Protein AF-A0A923XFJ5-F1 (afdb_monomer_lite)

Radius of gyration: 23.3 Å; chains: 1; bounding box: 48×26×64 Å

Foldseek 3Di:
DADDDPVLLVLLLVVLVVLAPCVVVLVLCLVCLDPPNDDDDAQDFAPLNVLCVVLVHDLCLLCVLLVHDSVVSVVQRNCRNRVNHDPVVVQVSQVSSVHGDDDDDDPPNSHGPSVVLSVVLLVVLSVDPVLVPDDSVCNSVSSNVSSNVLVQDPVSCVVVVHDNPRSDPPD

pLDDT: mean 91.2, std 9.75, range [34.09, 98.19]

Sequence (171 aa):
MINVEEKDLEKAFLIWYRHFNFKNSDQEIIPFLKSEATLFHPEQIGWLEKARTGLFLSTHFMAKALDISSAAYSKFEQREKDGSISLKNLALAAEAMDCELVYAIRPKQRTNFSSVIWKILVHAVVRHPSLRSYDKNHRAKSVAAIATKLMKNPEFKKNRNWSQRANQKTE

Structure (mmCIF, N/CA/C/O backbone):
data_AF-A0A923XFJ5-F1
#
_entry.id   AF-A0A923XFJ5-F1
#
loop_
_atom_site.group_PDB
_atom_site.id
_atom_site.type_symbol
_atom_site.label_atom_id
_atom_site.label_alt_id
_atom_site.label_comp_id
_atom_site.label_asym_id
_atom_site.label_entity_id
_atom_site.label_seq_id
_atom_site.pdbx_PDB_ins_code
_atom_site.Cartn_x
_atom_site.Cartn_y
_atom_site.Cartn_z
_atom_site.occupancy
_atom_site.B_iso_or_equiv
_atom_site.auth_seq_id
_atom_site.auth_comp_id
_atom_site.auth_asym_id
_atom_site.auth_atom_id
_atom_site.pdbx_PDB_model_num
ATOM 1 N N . MET A 1 1 ? 24.293 -9.042 -24.155 1.00 60.00 1 MET A N 1
ATOM 2 C CA . MET A 1 1 ? 23.279 -8.007 -23.836 1.00 60.00 1 MET A CA 1
ATOM 3 C C . MET A 1 1 ? 23.692 -6.730 -24.537 1.00 60.00 1 MET A C 1
ATOM 5 O O . MET A 1 1 ? 24.890 -6.513 -24.658 1.00 60.00 1 MET A O 1
ATOM 9 N N . ILE A 1 2 ? 22.756 -5.927 -25.041 1.00 69.38 2 ILE A N 1
ATOM 10 C CA . ILE A 1 2 ? 23.116 -4.614 -25.594 1.00 69.38 2 ILE A CA 1
ATOM 11 C C . ILE A 1 2 ? 23.414 -3.694 -24.411 1.00 69.38 2 ILE A C 1
ATOM 13 O O . ILE A 1 2 ? 22.580 -3.578 -23.515 1.00 69.38 2 ILE A O 1
ATOM 17 N N . ASN A 1 3 ? 24.598 -3.080 -24.397 1.00 77.69 3 ASN A N 1
ATOM 18 C CA . ASN A 1 3 ? 24.947 -2.096 -23.380 1.00 77.69 3 ASN A CA 1
ATOM 19 C C . ASN A 1 3 ? 24.173 -0.799 -23.668 1.00 77.69 3 ASN A C 1
ATOM 21 O O . ASN A 1 3 ? 24.406 -0.148 -24.689 1.00 77.69 3 ASN A O 1
ATOM 25 N N . VAL A 1 4 ? 23.199 -0.482 -22.817 1.00 82.19 4 VAL A N 1
ATOM 26 C CA . VAL A 1 4 ? 22.427 0.764 -22.865 1.00 82.19 4 VAL A CA 1
ATOM 27 C C . VAL A 1 4 ? 22.897 1.613 -21.698 1.00 82.19 4 VAL A C 1
ATOM 29 O O . VAL A 1 4 ? 22.922 1.127 -20.571 1.00 82.19 4 VAL A O 1
ATOM 32 N N . GLU A 1 5 ? 23.277 2.857 -21.972 1.00 88.50 5 GLU A N 1
ATOM 33 C CA . GLU A 1 5 ? 23.756 3.769 -20.938 1.00 88.50 5 GLU A CA 1
ATOM 34 C C . GLU A 1 5 ? 22.653 4.053 -19.911 1.00 88.50 5 GLU A C 1
ATOM 36 O O . GLU A 1 5 ? 21.476 4.169 -20.260 1.00 88.50 5 GLU A O 1
ATOM 41 N N . GLU A 1 6 ? 23.030 4.208 -18.643 1.00 89.31 6 GLU A N 1
ATOM 42 C CA . GLU A 1 6 ? 22.087 4.468 -17.549 1.00 89.31 6 GLU A CA 1
ATOM 43 C C . GLU A 1 6 ? 21.229 5.714 -17.816 1.00 89.31 6 GLU A C 1
ATOM 45 O O . GLU A 1 6 ? 20.003 5.651 -17.727 1.00 89.31 6 GLU A O 1
ATOM 50 N N . LYS A 1 7 ? 21.844 6.791 -18.321 1.00 90.56 7 LYS A N 1
ATOM 51 C CA . LYS A 1 7 ? 21.149 8.024 -18.730 1.00 90.56 7 LYS A CA 1
ATOM 52 C C . LYS A 1 7 ? 20.052 7.790 -19.779 1.00 90.56 7 LYS A C 1
ATOM 54 O O . LYS A 1 7 ? 19.046 8.501 -19.811 1.00 90.56 7 LYS A O 1
ATOM 59 N N . ASP A 1 8 ? 20.241 6.814 -20.671 1.00 91.62 8 ASP A N 1
ATOM 60 C CA . ASP A 1 8 ? 19.250 6.472 -21.692 1.00 91.62 8 ASP A CA 1
ATOM 61 C C . ASP A 1 8 ? 18.105 5.667 -21.081 1.00 91.62 8 ASP A C 1
ATOM 63 O O . ASP A 1 8 ? 16.956 5.853 -21.482 1.00 91.62 8 ASP A O 1
ATOM 67 N N . LEU A 1 9 ? 18.396 4.801 -20.102 1.00 93.50 9 LEU A N 1
ATOM 68 C CA . LEU A 1 9 ? 17.383 4.055 -19.354 1.00 93.50 9 LEU A CA 1
ATOM 69 C C . LEU A 1 9 ? 16.529 4.980 -18.484 1.00 93.50 9 LEU A C 1
ATOM 71 O O . LEU A 1 9 ? 15.314 4.805 -18.451 1.00 93.50 9 LEU A O 1
ATOM 75 N N . GLU A 1 10 ? 17.119 5.983 -17.840 1.00 94.06 10 GLU A N 1
ATOM 76 C CA . GLU A 1 10 ? 16.385 6.995 -17.070 1.00 94.06 10 GLU A CA 1
ATOM 77 C C . GLU A 1 10 ? 15.446 7.810 -17.965 1.00 94.06 10 GLU A C 1
ATOM 79 O O . GLU A 1 10 ? 14.246 7.918 -17.700 1.00 94.06 10 GLU A O 1
ATOM 84 N N . LYS A 1 11 ? 15.952 8.321 -19.094 1.00 95.19 11 LYS A N 1
ATOM 85 C CA . LYS A 1 11 ? 15.119 9.028 -20.079 1.00 95.19 11 LYS A CA 1
ATOM 86 C C . LYS A 1 11 ? 14.025 8.124 -20.641 1.00 95.19 11 LYS A C 1
ATOM 88 O O . LYS A 1 11 ? 12.881 8.556 -20.786 1.00 95.19 11 LYS A O 1
ATOM 93 N N . ALA A 1 12 ? 14.353 6.871 -20.949 1.00 96.06 12 ALA A N 1
ATOM 94 C CA . ALA A 1 12 ? 13.384 5.900 -21.441 1.00 96.06 12 ALA A CA 1
ATOM 95 C C . ALA A 1 12 ? 12.303 5.598 -20.399 1.00 96.06 12 ALA A C 1
ATOM 97 O O . ALA A 1 12 ? 11.135 5.494 -20.771 1.00 96.06 12 ALA A O 1
ATOM 98 N N . PHE A 1 13 ? 12.667 5.511 -19.116 1.00 96.94 13 PHE A N 1
ATOM 99 C CA . PHE A 1 13 ? 11.720 5.339 -18.021 1.00 96.94 13 PHE A CA 1
ATOM 100 C C . PHE A 1 13 ? 10.732 6.496 -17.982 1.00 96.94 13 PHE A C 1
ATOM 102 O O . PHE A 1 13 ? 9.535 6.248 -18.002 1.00 96.94 13 PHE A O 1
ATOM 109 N N . LEU A 1 14 ? 11.204 7.746 -18.012 1.00 95.75 14 LEU A N 1
ATOM 110 C CA . LEU A 1 14 ? 10.325 8.920 -18.000 1.00 95.75 14 LEU A CA 1
ATOM 111 C C . LEU A 1 14 ? 9.369 8.935 -19.200 1.00 95.75 14 LEU A C 1
ATOM 113 O O . LEU A 1 14 ? 8.184 9.228 -19.044 1.00 95.75 14 LEU A O 1
ATOM 117 N N . ILE A 1 15 ? 9.855 8.578 -20.394 1.00 95.56 15 ILE A N 1
ATOM 118 C CA . ILE A 1 15 ? 9.021 8.479 -21.601 1.00 95.56 15 ILE A CA 1
ATOM 119 C C . ILE A 1 15 ? 7.976 7.369 -21.444 1.00 95.56 15 ILE A C 1
ATOM 121 O O . ILE A 1 15 ? 6.793 7.601 -21.686 1.00 95.56 15 ILE A O 1
ATOM 125 N N . TRP A 1 16 ? 8.390 6.172 -21.027 1.00 95.56 16 TRP A N 1
ATOM 126 C CA . TRP A 1 16 ? 7.498 5.028 -20.834 1.00 95.56 16 TRP A CA 1
ATOM 127 C C . TRP A 1 16 ? 6.479 5.275 -19.718 1.00 95.56 16 TRP A C 1
ATOM 129 O O . TRP A 1 16 ? 5.303 4.956 -19.886 1.00 95.56 16 TRP A O 1
ATOM 139 N N . TYR A 1 17 ? 6.899 5.907 -18.620 1.00 95.19 17 TYR A N 1
ATOM 140 C CA . TYR A 1 17 ? 6.062 6.213 -17.466 1.00 95.19 17 TYR A CA 1
ATOM 141 C C . TYR A 1 17 ? 4.843 7.025 -17.882 1.00 95.19 17 TYR A C 1
ATOM 143 O O . TYR A 1 17 ? 3.755 6.780 -17.376 1.00 95.19 17 TYR A O 1
ATOM 151 N N . ARG A 1 18 ? 4.961 7.899 -18.896 1.00 91.69 18 ARG A N 1
ATOM 152 C CA . ARG A 1 18 ? 3.823 8.642 -19.468 1.00 91.69 18 ARG A CA 1
ATOM 153 C C . ARG A 1 18 ? 2.679 7.736 -19.936 1.00 91.69 18 ARG A C 1
ATOM 155 O O . ARG A 1 18 ? 1.536 8.184 -19.891 1.00 91.69 18 ARG A O 1
ATOM 162 N N . HIS A 1 19 ? 2.974 6.500 -20.329 1.00 88.25 19 HIS A N 1
ATOM 163 C CA . HIS A 1 19 ? 2.024 5.490 -20.800 1.00 88.25 19 HIS A CA 1
ATOM 164 C C . HIS A 1 19 ? 1.666 4.430 -19.745 1.00 88.25 19 HIS A C 1
ATOM 166 O O . HIS A 1 19 ? 0.938 3.489 -20.057 1.00 88.25 19 HIS A O 1
ATOM 172 N N . PHE A 1 20 ? 2.191 4.542 -18.525 1.00 90.44 20 PHE A N 1
ATOM 173 C CA . PHE A 1 20 ? 1.830 3.672 -17.413 1.00 90.44 20 PHE A CA 1
ATOM 174 C C . PHE A 1 20 ? 0.525 4.171 -16.782 1.00 90.44 20 PHE A C 1
ATOM 176 O O . PHE A 1 20 ? 0.454 5.326 -16.371 1.00 90.44 20 PHE A O 1
ATOM 183 N N . ASN A 1 21 ? -0.517 3.336 -16.712 1.00 88.44 21 ASN A N 1
ATOM 184 C CA . ASN A 1 21 ? -1.844 3.794 -16.272 1.00 88.44 21 ASN A CA 1
ATOM 185 C C . ASN A 1 21 ? -1.993 3.902 -14.743 1.00 88.44 21 ASN A C 1
ATOM 187 O O . ASN A 1 21 ? -2.984 4.447 -14.275 1.00 88.44 21 ASN A O 1
ATOM 191 N N . PHE A 1 22 ? -1.019 3.432 -13.958 1.00 89.19 22 PHE A N 1
ATOM 192 C CA . PHE A 1 22 ? -1.089 3.403 -12.487 1.00 89.19 22 PHE A CA 1
ATOM 193 C C . PHE A 1 22 ? -0.240 4.498 -11.823 1.00 89.19 22 PHE A C 1
ATOM 195 O O . PHE A 1 22 ? 0.297 4.306 -10.735 1.00 89.19 22 PHE A O 1
ATOM 202 N N . LYS A 1 23 ? -0.086 5.658 -12.476 1.00 89.12 23 LYS A N 1
ATOM 203 C CA . LYS A 1 23 ? 0.681 6.781 -11.904 1.00 89.12 23 LYS A CA 1
ATOM 204 C C . LYS A 1 23 ? 0.076 7.294 -10.604 1.00 89.12 23 LYS A C 1
ATOM 206 O O . LYS A 1 23 ? 0.827 7.608 -9.693 1.00 89.12 23 LYS A O 1
ATOM 211 N N . ASN A 1 24 ? -1.253 7.367 -10.521 1.00 91.56 24 ASN A N 1
ATOM 212 C CA . ASN A 1 24 ? -1.936 7.834 -9.313 1.00 91.56 24 ASN A CA 1
ATOM 213 C C . ASN A 1 24 ? -1.621 6.912 -8.133 1.00 91.56 24 ASN A C 1
ATOM 215 O O . ASN A 1 24 ? -1.215 7.393 -7.085 1.00 91.56 24 ASN A O 1
ATOM 219 N N . SER A 1 25 ? -1.659 5.594 -8.353 1.00 93.50 25 SER A N 1
ATOM 220 C CA . SER A 1 25 ? -1.269 4.613 -7.338 1.00 93.50 25 SER A CA 1
ATOM 221 C C . SER A 1 25 ? 0.191 4.758 -6.909 1.00 93.50 25 SER A C 1
ATOM 223 O O . SER A 1 25 ? 0.486 4.595 -5.734 1.00 93.50 25 SER A O 1
ATOM 225 N N . ASP A 1 26 ? 1.110 5.090 -7.826 1.00 95.00 26 ASP A N 1
ATOM 226 C CA . ASP A 1 26 ? 2.486 5.425 -7.436 1.00 95.00 26 ASP A CA 1
ATOM 227 C C . ASP A 1 26 ? 2.527 6.662 -6.529 1.00 95.00 26 ASP A C 1
ATOM 229 O O . ASP A 1 26 ? 3.237 6.636 -5.533 1.00 95.00 26 ASP A O 1
ATOM 233 N N . GLN A 1 27 ? 1.769 7.721 -6.838 1.00 93.44 27 GLN A N 1
ATOM 234 C CA . GLN A 1 27 ? 1.718 8.929 -6.003 1.00 93.44 27 GLN A CA 1
ATOM 235 C C . GLN A 1 27 ? 1.140 8.642 -4.609 1.00 93.44 27 GLN A C 1
ATOM 237 O O . GLN A 1 27 ? 1.709 9.081 -3.612 1.00 93.44 27 GLN A O 1
ATOM 242 N N . GLU A 1 28 ? 0.062 7.860 -4.532 1.00 94.25 28 GLU A N 1
ATOM 243 C CA . GLU A 1 28 ? -0.605 7.478 -3.279 1.00 94.25 28 GLU A CA 1
ATOM 244 C C . GLU A 1 28 ? 0.314 6.689 -2.334 1.00 94.25 28 GLU A C 1
ATOM 246 O O . GLU A 1 28 ? 0.223 6.843 -1.117 1.00 94.25 28 GLU A O 1
ATOM 251 N N . ILE A 1 29 ? 1.233 5.872 -2.865 1.00 95.69 29 ILE A N 1
ATOM 252 C CA . ILE A 1 29 ? 2.139 5.075 -2.024 1.00 95.69 29 ILE A CA 1
ATOM 253 C C . ILE A 1 29 ? 3.410 5.815 -1.597 1.00 95.69 29 ILE A C 1
ATOM 255 O O . ILE A 1 29 ? 4.098 5.315 -0.706 1.00 95.69 29 ILE A O 1
ATOM 259 N N . ILE A 1 30 ? 3.734 6.982 -2.178 1.00 94.56 30 ILE A N 1
ATOM 260 C CA . ILE A 1 30 ? 4.959 7.748 -1.861 1.00 94.56 30 ILE A CA 1
ATOM 261 C C . ILE A 1 30 ? 5.156 7.949 -0.349 1.00 94.56 30 ILE A C 1
ATOM 263 O O . ILE A 1 30 ? 6.262 7.664 0.129 1.00 94.56 30 ILE A O 1
ATOM 267 N N . PRO A 1 31 ? 4.141 8.376 0.435 1.00 94.00 31 PRO A N 1
ATOM 268 C CA . PRO A 1 31 ? 4.295 8.549 1.881 1.00 94.00 31 PRO A CA 1
ATOM 269 C C . PRO A 1 31 ? 4.745 7.266 2.589 1.00 94.00 31 PRO A C 1
ATOM 271 O O . PRO A 1 31 ? 5.516 7.313 3.545 1.00 94.00 31 PRO A O 1
ATOM 274 N N . PHE A 1 32 ? 4.334 6.112 2.063 1.00 94.69 32 PHE A N 1
ATOM 275 C CA . PHE A 1 32 ? 4.641 4.796 2.604 1.00 94.69 32 PHE A CA 1
ATOM 276 C C . PHE A 1 32 ? 5.948 4.211 2.074 1.00 94.69 32 PHE A C 1
ATOM 278 O O . PHE A 1 32 ? 6.269 3.087 2.433 1.00 94.69 32 PHE A O 1
ATOM 285 N N . LEU A 1 33 ? 6.730 4.888 1.227 1.00 94.75 33 LEU A N 1
ATOM 286 C CA . LEU A 1 33 ? 8.022 4.354 0.761 1.00 94.75 33 LEU A CA 1
ATOM 287 C C . LEU A 1 33 ? 9.179 4.645 1.721 1.00 94.75 33 LEU A C 1
ATOM 289 O O . LEU A 1 33 ? 10.218 3.987 1.649 1.00 94.75 33 LEU A O 1
ATOM 293 N N . LYS A 1 34 ? 8.999 5.589 2.644 1.00 92.44 34 LYS A N 1
ATOM 294 C CA . LYS A 1 34 ? 10.038 5.952 3.605 1.00 92.44 34 LYS A CA 1
ATOM 295 C C . LYS A 1 34 ? 10.323 4.819 4.602 1.00 92.44 34 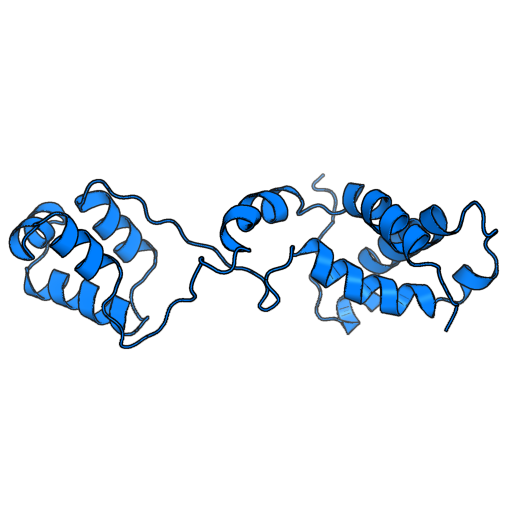LYS A C 1
ATOM 297 O O . LYS A 1 34 ? 9.524 3.889 4.776 1.00 92.44 34 LYS A O 1
ATOM 302 N N . SER A 1 35 ? 11.491 4.875 5.238 1.00 86.00 35 SER A N 1
ATOM 303 C CA . SER A 1 35 ? 11.964 3.853 6.179 1.00 86.00 35 SER A CA 1
ATOM 304 C C . SER A 1 35 ? 11.131 3.746 7.446 1.00 86.00 35 SER A C 1
ATOM 306 O O . SER A 1 35 ? 11.029 2.655 8.004 1.00 86.00 35 SER A O 1
ATOM 308 N N . GLU A 1 36 ? 10.535 4.860 7.854 1.00 87.75 36 GLU A N 1
ATOM 309 C CA . GLU A 1 36 ? 9.788 5.032 9.097 1.00 87.75 36 GLU A CA 1
ATOM 310 C C . GLU A 1 36 ? 8.401 4.392 9.009 1.00 87.75 36 GLU A C 1
ATOM 312 O O . GLU A 1 36 ? 7.843 3.991 10.025 1.00 87.75 36 GLU A O 1
ATOM 317 N N . ALA A 1 37 ? 7.855 4.238 7.796 1.00 86.81 37 ALA A N 1
ATOM 318 C CA . ALA A 1 37 ? 6.647 3.456 7.580 1.00 86.81 37 ALA A CA 1
ATOM 319 C C . ALA A 1 37 ? 6.962 1.977 7.850 1.00 86.81 37 ALA A C 1
ATOM 321 O O . ALA A 1 37 ? 7.593 1.289 7.031 1.00 86.81 37 ALA A O 1
ATOM 322 N N . THR A 1 38 ? 6.550 1.492 9.017 1.00 83.62 38 THR A N 1
ATOM 323 C CA . THR A 1 38 ? 6.752 0.112 9.456 1.00 83.62 38 THR A CA 1
ATOM 324 C C . THR A 1 38 ? 5.698 -0.816 8.860 1.00 83.62 38 THR A C 1
ATOM 326 O O . THR A 1 38 ? 4.640 -0.394 8.395 1.00 83.62 38 THR A O 1
ATOM 329 N N . LEU A 1 39 ? 6.034 -2.103 8.782 1.00 86.31 39 LEU A N 1
ATOM 330 C CA . LEU A 1 39 ? 5.085 -3.135 8.377 1.00 86.31 39 LEU A CA 1
ATOM 331 C C . LEU A 1 39 ? 4.292 -3.617 9.594 1.00 86.31 39 LEU A C 1
ATOM 333 O O . LEU A 1 39 ? 4.767 -3.524 10.723 1.00 86.31 39 LEU A O 1
ATOM 337 N N . PHE A 1 40 ? 3.088 -4.126 9.356 1.00 86.19 40 PHE A N 1
ATOM 338 C CA . PHE A 1 40 ? 2.304 -4.764 10.404 1.00 86.19 40 PHE A CA 1
ATOM 339 C C . PHE A 1 40 ? 3.043 -6.000 10.943 1.00 86.19 40 PHE A C 1
ATOM 341 O O . PHE A 1 40 ? 3.433 -6.876 10.168 1.00 86.19 40 PHE A O 1
ATOM 348 N N . HIS A 1 41 ? 3.218 -6.056 12.263 1.00 85.38 41 HIS A N 1
ATOM 349 C CA . HIS A 1 41 ? 3.826 -7.170 12.982 1.00 85.38 41 HIS A CA 1
ATOM 350 C C . HIS A 1 41 ? 2.782 -7.786 13.921 1.00 85.38 41 HIS A C 1
ATOM 352 O O . HIS A 1 41 ? 2.429 -7.138 14.912 1.00 85.38 41 HIS A O 1
ATOM 358 N N . PRO A 1 42 ? 2.297 -9.010 13.634 1.00 80.44 42 PRO A N 1
ATOM 359 C CA . PRO A 1 42 ? 1.466 -9.752 14.573 1.00 80.44 42 PRO A CA 1
ATOM 360 C C . PRO A 1 42 ? 2.152 -9.882 15.938 1.00 80.44 42 PRO A C 1
ATOM 362 O O . PRO A 1 42 ? 3.377 -9.816 16.027 1.00 80.44 42 PRO A O 1
ATOM 365 N N . GLU A 1 43 ? 1.360 -10.077 16.991 1.00 75.56 43 GLU A N 1
ATOM 366 C CA . GLU A 1 43 ? 1.803 -10.263 18.386 1.00 75.56 43 GLU A CA 1
ATOM 367 C C . GLU A 1 43 ? 2.325 -9.003 19.098 1.00 75.56 43 GLU A C 1
ATOM 369 O O . GLU A 1 43 ? 2.503 -9.013 20.320 1.00 75.56 43 GLU A O 1
ATOM 374 N N . GLN A 1 44 ? 2.484 -7.884 18.388 1.00 86.25 44 GLN A N 1
ATOM 375 C CA . GLN A 1 44 ? 2.694 -6.574 19.005 1.00 86.25 44 GLN A CA 1
ATOM 376 C C . GLN A 1 44 ? 1.364 -5.916 19.378 1.00 86.25 44 GLN A C 1
ATOM 378 O O . GLN A 1 44 ? 0.324 -6.205 18.793 1.00 86.25 44 GLN A O 1
ATOM 383 N N . ILE A 1 45 ? 1.402 -4.987 20.338 1.00 89.12 45 ILE A N 1
ATOM 384 C CA . ILE A 1 45 ? 0.243 -4.144 20.656 1.00 89.12 45 ILE A CA 1
ATOM 385 C C . ILE A 1 45 ? -0.231 -3.452 19.366 1.00 89.12 45 ILE A C 1
ATOM 387 O O . ILE A 1 45 ? 0.560 -2.766 18.699 1.00 89.12 45 ILE A O 1
ATOM 391 N N . GLY A 1 46 ? -1.503 -3.666 19.023 1.00 92.12 46 GLY A N 1
ATOM 392 C CA . GLY A 1 46 ? -2.150 -3.135 17.824 1.00 92.12 46 GLY A CA 1
ATOM 393 C C . GLY A 1 46 ? -2.341 -1.617 17.868 1.00 92.12 46 GLY A C 1
ATOM 394 O O . GLY A 1 46 ? -2.147 -0.977 18.907 1.00 92.12 46 GLY A O 1
ATOM 395 N N . TRP A 1 47 ? -2.696 -1.017 16.732 1.00 94.81 47 TRP A N 1
ATOM 396 C CA . TRP A 1 47 ? -2.967 0.416 16.657 1.00 94.81 47 TRP A CA 1
ATOM 397 C C . TRP A 1 47 ? -4.238 0.810 17.402 1.00 94.81 47 TRP A C 1
ATOM 399 O O . TRP A 1 47 ? -4.254 1.905 17.955 1.00 94.81 47 TRP A O 1
ATOM 409 N N . LEU A 1 48 ? -5.254 -0.054 17.498 1.00 96.00 48 LEU A N 1
ATOM 410 C CA . LEU A 1 48 ? -6.463 0.242 18.271 1.00 96.00 48 LEU A CA 1
ATOM 411 C C . LEU A 1 48 ? -6.142 0.440 19.745 1.00 96.00 48 LEU A C 1
ATOM 413 O O . LEU A 1 48 ? -6.523 1.452 20.325 1.00 96.00 48 LEU A O 1
ATOM 417 N N . GLU A 1 49 ? -5.391 -0.486 20.339 1.00 96.94 49 GLU A N 1
ATOM 418 C CA . GLU A 1 49 ? -5.008 -0.371 21.745 1.00 96.94 49 GLU A CA 1
ATOM 419 C C . GLU A 1 49 ? -4.081 0.835 21.967 1.00 96.94 49 GLU A C 1
ATOM 421 O O . GLU A 1 49 ? -4.296 1.606 22.903 1.00 96.94 49 GLU A O 1
ATOM 426 N N . LYS A 1 50 ? -3.098 1.063 21.082 1.00 96.00 50 LYS A N 1
ATOM 427 C CA . LYS A 1 50 ? -2.190 2.227 21.145 1.00 96.00 50 LYS A CA 1
ATOM 428 C C . LYS A 1 50 ? -2.923 3.562 21.029 1.00 96.00 50 LYS A C 1
ATOM 430 O O . LYS A 1 50 ? -2.660 4.460 21.822 1.00 96.00 50 LYS A O 1
ATOM 435 N N . ALA A 1 51 ? -3.821 3.700 20.057 1.00 96.94 51 ALA A N 1
ATOM 436 C CA . ALA A 1 51 ? -4.582 4.925 19.840 1.00 96.94 51 ALA A CA 1
ATOM 437 C C . ALA A 1 51 ? -5.545 5.165 21.003 1.00 96.94 51 ALA A C 1
ATOM 439 O O . ALA A 1 51 ? -5.517 6.234 21.608 1.00 96.94 51 ALA A O 1
ATOM 440 N N . ARG A 1 52 ? -6.313 4.142 21.398 1.00 97.69 52 ARG A N 1
ATOM 441 C CA . ARG A 1 52 ? -7.258 4.237 22.515 1.00 97.69 52 ARG A CA 1
ATOM 442 C C . ARG A 1 52 ? -6.554 4.667 23.801 1.00 97.69 52 ARG A C 1
ATOM 444 O O . ARG A 1 52 ? -7.013 5.583 24.477 1.00 97.69 52 ARG A O 1
ATOM 451 N N . THR A 1 53 ? -5.453 4.001 24.150 1.00 97.75 53 THR A N 1
ATOM 452 C CA . THR A 1 53 ? -4.693 4.314 25.371 1.00 97.75 53 THR A CA 1
ATOM 453 C C . THR A 1 53 ? -3.997 5.671 25.277 1.00 97.75 53 THR A C 1
ATOM 455 O O . THR A 1 53 ? -4.035 6.422 26.248 1.00 97.75 53 THR A O 1
ATOM 458 N N . GLY A 1 54 ? -3.444 6.030 24.115 1.00 97.75 54 GLY A N 1
ATOM 459 C CA . GLY A 1 54 ? -2.840 7.343 23.865 1.00 97.75 54 GLY A CA 1
ATOM 460 C C . GLY A 1 54 ? -3.830 8.511 23.936 1.00 97.75 54 GLY A C 1
ATOM 461 O O . GLY A 1 54 ? -3.449 9.604 24.343 1.00 97.75 54 GLY A O 1
ATOM 462 N N . LEU A 1 55 ? -5.104 8.270 23.611 1.00 98.19 55 LEU A N 1
ATOM 463 C CA . LEU A 1 55 ? -6.211 9.223 23.760 1.00 98.19 55 LEU A CA 1
ATOM 464 C C . LEU A 1 55 ? -6.896 9.149 25.137 1.00 98.19 55 LEU A C 1
ATOM 466 O O . LEU A 1 55 ? -7.911 9.805 25.355 1.00 98.19 55 LEU A O 1
ATOM 470 N N . PHE A 1 56 ? -6.366 8.352 26.072 1.00 97.81 56 PHE A N 1
ATOM 471 C CA . PHE A 1 56 ? -6.927 8.133 27.412 1.00 97.81 56 PHE A CA 1
ATOM 472 C C . PHE A 1 56 ? -8.370 7.587 27.421 1.00 97.81 56 PHE A C 1
ATOM 474 O O . PHE A 1 56 ? -9.119 7.770 28.383 1.00 97.81 56 PHE A O 1
ATOM 481 N N . LEU A 1 57 ? -8.764 6.864 26.370 1.00 97.94 57 LEU A N 1
ATOM 482 C CA . LEU A 1 57 ? -10.092 6.274 26.236 1.00 97.94 57 LEU A CA 1
ATOM 483 C C . LEU A 1 57 ? -10.166 4.896 26.913 1.00 97.94 57 LEU A C 1
ATOM 485 O O . LEU A 1 57 ? -9.258 4.059 26.841 1.00 97.94 57 LEU A O 1
ATOM 489 N N . SER A 1 58 ? -11.294 4.617 27.567 1.00 97.50 58 SER A N 1
ATOM 490 C CA . SER A 1 58 ? -11.542 3.309 28.182 1.00 97.50 58 SER A CA 1
ATOM 491 C C . SER A 1 58 ? -12.142 2.318 27.182 1.00 97.50 58 SER A C 1
ATOM 493 O O . SER A 1 58 ? -12.879 2.694 26.272 1.00 97.50 58 SER A O 1
ATOM 495 N N . THR A 1 59 ? -11.903 1.021 27.390 1.00 97.25 59 THR A N 1
ATOM 496 C CA . THR A 1 59 ? -12.587 -0.064 26.658 1.00 97.25 59 THR A CA 1
ATOM 497 C C . THR A 1 59 ? -14.112 0.069 26.754 1.00 97.25 59 THR A C 1
ATOM 499 O O . THR A 1 59 ? -14.818 -0.217 25.792 1.00 97.25 59 THR A O 1
ATOM 502 N N . HIS A 1 60 ? -14.631 0.542 27.894 1.00 97.56 60 HIS A N 1
ATOM 503 C CA . HIS A 1 60 ? -16.063 0.771 28.091 1.00 97.56 60 HIS A CA 1
ATOM 504 C C . HIS A 1 60 ? -16.602 1.910 27.217 1.00 97.56 60 HIS A C 1
ATOM 506 O O . HIS A 1 60 ? -17.663 1.758 26.615 1.00 97.56 60 HIS A O 1
ATOM 512 N N . PHE A 1 61 ? -15.867 3.023 27.109 1.00 97.94 61 PHE A N 1
ATOM 513 C CA . PHE A 1 61 ? -16.224 4.116 26.202 1.00 97.94 61 PHE A CA 1
ATOM 514 C C . PHE A 1 61 ? -16.295 3.618 24.757 1.00 97.94 61 PHE A C 1
ATOM 516 O O . PHE A 1 61 ? -17.302 3.836 24.093 1.00 97.94 61 PHE A O 1
ATOM 523 N N . MET A 1 62 ? -15.279 2.875 24.312 1.00 98.19 62 MET A N 1
ATOM 524 C CA . MET A 1 62 ? -15.242 2.331 22.953 1.00 98.19 62 MET A CA 1
ATOM 525 C C . MET A 1 62 ? -16.387 1.363 22.669 1.00 98.19 62 MET A C 1
ATOM 527 O O . MET A 1 62 ? -17.036 1.449 21.632 1.00 98.19 62 MET A O 1
ATOM 531 N N . ALA A 1 63 ? -16.667 0.464 23.610 1.00 97.94 63 ALA A N 1
ATOM 532 C CA . ALA A 1 63 ? -17.795 -0.452 23.522 1.00 97.94 63 ALA A CA 1
ATOM 533 C C . ALA A 1 63 ? -19.130 0.297 23.398 1.00 97.94 63 ALA A C 1
ATOM 535 O O . ALA A 1 63 ? -19.930 -0.030 22.527 1.00 97.94 63 ALA A O 1
ATOM 536 N N . LYS A 1 64 ? -19.334 1.348 24.203 1.00 98.19 64 LYS A N 1
ATOM 537 C CA . LYS A 1 64 ? -20.526 2.202 24.130 1.00 98.19 64 LYS A CA 1
ATOM 538 C C . LYS A 1 64 ? -20.618 2.964 22.804 1.00 98.19 64 LYS A C 1
ATOM 540 O O . LYS A 1 64 ? -21.695 3.014 22.225 1.00 98.19 64 LYS A O 1
ATOM 545 N N . ALA A 1 65 ? -19.516 3.544 22.326 1.00 97.62 65 ALA A N 1
ATOM 546 C CA . ALA A 1 65 ? -19.471 4.295 21.069 1.00 97.62 65 ALA A CA 1
ATOM 547 C C . ALA A 1 65 ? -19.796 3.417 19.849 1.00 97.62 65 ALA A C 1
ATOM 549 O O . ALA A 1 65 ? -20.410 3.882 18.895 1.00 97.62 65 ALA A O 1
ATOM 550 N N . LEU A 1 66 ? -19.415 2.139 19.903 1.00 97.44 66 LEU A N 1
ATOM 551 C CA . LEU A 1 66 ? -19.658 1.153 18.850 1.00 97.44 66 LEU A CA 1
ATOM 552 C C . LEU A 1 66 ? -20.953 0.343 19.038 1.00 97.44 66 LEU A C 1
ATOM 554 O O . LEU A 1 66 ? -21.225 -0.525 18.213 1.00 97.44 66 LEU A O 1
ATOM 558 N N . ASP A 1 67 ? -21.715 0.589 20.110 1.00 97.56 67 ASP A N 1
ATOM 559 C CA . ASP A 1 67 ? -22.899 -0.190 20.508 1.00 97.56 67 ASP A CA 1
ATOM 560 C C . ASP A 1 67 ? -22.638 -1.712 20.592 1.00 97.56 67 ASP A C 1
ATOM 562 O O . ASP A 1 67 ? -23.373 -2.555 20.077 1.00 97.56 67 ASP A O 1
ATOM 566 N N . ILE A 1 68 ? -21.526 -2.086 21.233 1.00 97.56 68 ILE A N 1
ATOM 567 C CA . ILE A 1 68 ? -21.125 -3.480 21.478 1.00 97.56 68 ILE A CA 1
ATOM 568 C C . ILE A 1 68 ? -20.753 -3.693 22.949 1.00 97.56 68 ILE A C 1
ATOM 570 O O . ILE A 1 68 ? -20.618 -2.759 23.732 1.00 97.56 68 ILE A O 1
ATOM 574 N N . SER A 1 69 ? -20.547 -4.946 23.359 1.00 97.94 69 SER A N 1
ATOM 575 C CA . SER A 1 69 ? -20.058 -5.238 24.711 1.00 97.94 69 SER A CA 1
ATOM 576 C C . SER A 1 69 ? -18.559 -4.944 24.857 1.00 97.94 69 SER A C 1
ATOM 578 O O . SER A 1 69 ? -17.788 -5.097 23.908 1.00 97.94 69 SER A O 1
ATOM 580 N N . SER A 1 70 ? -18.104 -4.624 26.075 1.00 96.56 70 SER A N 1
ATOM 581 C CA . SER A 1 70 ? -16.668 -4.464 26.371 1.00 96.56 70 SER A CA 1
ATOM 582 C C . SER A 1 70 ? -15.851 -5.695 25.970 1.0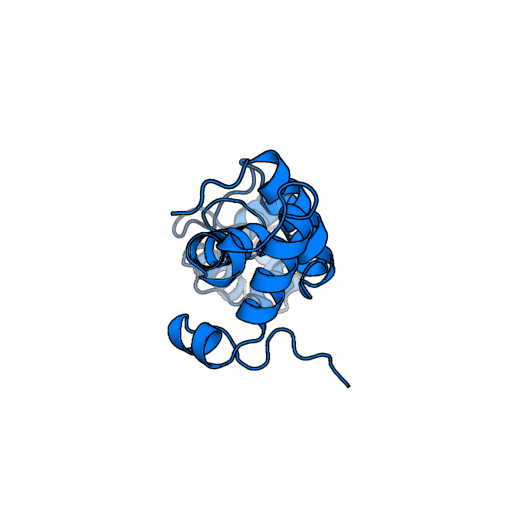0 96.56 70 SER A C 1
ATOM 584 O O . SER A 1 70 ? -14.770 -5.557 25.410 1.00 96.56 70 SER A O 1
ATOM 586 N N . ALA A 1 71 ? -16.394 -6.902 26.168 1.00 96.94 71 ALA A N 1
ATOM 587 C CA . ALA A 1 71 ? -15.752 -8.146 25.744 1.00 96.94 71 ALA A CA 1
ATOM 588 C C . ALA A 1 71 ? -15.640 -8.268 24.212 1.00 96.94 71 ALA A C 1
ATOM 590 O O . ALA A 1 71 ? -14.669 -8.831 23.707 1.00 96.94 71 ALA A O 1
ATOM 591 N N . ALA A 1 72 ? -16.617 -7.751 23.459 1.00 97.25 72 ALA A N 1
ATOM 592 C CA . ALA A 1 72 ? -16.545 -7.702 22.002 1.00 97.25 72 ALA A CA 1
ATOM 593 C C . ALA A 1 72 ? -15.481 -6.702 21.523 1.00 97.25 72 ALA A C 1
ATOM 595 O O . ALA A 1 72 ? -14.721 -7.036 20.615 1.00 97.25 72 ALA A O 1
ATOM 596 N N . TYR A 1 73 ? -15.366 -5.537 22.168 1.00 97.94 73 TYR A N 1
ATOM 597 C CA . TYR A 1 73 ? -14.308 -4.574 21.855 1.00 97.94 73 TYR A CA 1
ATOM 598 C C . TYR A 1 73 ? -12.910 -5.105 22.217 1.00 97.94 73 TYR A C 1
ATOM 600 O O . TYR A 1 73 ? -12.002 -5.033 21.397 1.00 97.94 73 TYR A O 1
ATOM 608 N N . SER A 1 74 ? -12.729 -5.755 23.373 1.00 97.00 74 SER A N 1
ATOM 609 C CA . SER A 1 74 ? -11.454 -6.420 23.700 1.00 97.00 74 SER A CA 1
ATOM 610 C C . SER A 1 74 ? -11.069 -7.483 22.662 1.00 97.00 74 SER A C 1
ATOM 612 O O . SER A 1 74 ? -9.895 -7.651 22.342 1.00 97.00 74 SER A O 1
ATOM 614 N N . LYS A 1 75 ? -12.052 -8.172 22.062 1.00 97.69 75 LYS A N 1
ATOM 615 C CA . LYS A 1 75 ? -11.801 -9.078 20.930 1.00 97.69 75 LYS A CA 1
ATOM 616 C C . LYS A 1 75 ? -11.380 -8.343 19.656 1.00 97.69 75 LYS A C 1
ATOM 618 O O . LYS A 1 75 ? -10.744 -8.975 18.821 1.00 97.69 75 LYS A O 1
ATOM 623 N N . PHE A 1 76 ? -11.731 -7.071 19.458 1.00 97.69 76 PHE A N 1
ATOM 624 C CA . PHE A 1 76 ? -11.218 -6.291 18.326 1.00 97.69 76 PHE A CA 1
ATOM 625 C C . PHE A 1 76 ? -9.722 -6.035 18.501 1.00 97.69 76 PHE A C 1
ATOM 627 O O . PHE A 1 76 ? -8.965 -6.372 17.597 1.00 97.69 76 PHE A O 1
ATOM 634 N N . GLU A 1 77 ? -9.294 -5.551 19.671 1.00 96.94 77 GLU A N 1
ATOM 635 C CA . GLU A 1 77 ? -7.870 -5.326 19.975 1.00 96.94 77 GLU A CA 1
ATOM 636 C C . GLU A 1 77 ? -7.057 -6.624 19.843 1.00 96.94 77 GLU A C 1
ATOM 638 O O . GLU A 1 77 ? -6.028 -6.655 19.168 1.00 96.94 77 GLU A O 1
ATOM 643 N N . GLN A 1 78 ? -7.571 -7.734 20.385 1.00 96.31 78 GLN A N 1
ATOM 644 C CA . GLN A 1 78 ? -6.927 -9.042 20.251 1.00 96.31 78 GLN A CA 1
ATOM 645 C C . GLN A 1 78 ? -6.843 -9.503 18.787 1.00 96.31 78 GLN A C 1
ATOM 647 O O . GLN A 1 78 ? -5.791 -9.937 18.327 1.00 96.31 78 GLN A O 1
ATOM 652 N N . ARG A 1 79 ? -7.931 -9.380 18.016 1.00 96.75 79 ARG A N 1
ATOM 653 C CA . ARG A 1 79 ? -7.931 -9.770 16.598 1.00 96.75 79 ARG A CA 1
ATOM 654 C C . ARG A 1 79 ? -7.013 -8.898 15.753 1.00 96.75 79 ARG A C 1
ATOM 656 O O . ARG A 1 79 ? -6.458 -9.402 14.783 1.00 96.75 79 ARG A O 1
ATOM 663 N N . GLU A 1 80 ? -6.866 -7.615 16.077 1.00 96.00 80 GLU A N 1
ATOM 664 C CA . GLU A 1 80 ? -5.901 -6.746 15.405 1.00 96.00 80 GLU A CA 1
ATOM 665 C C . GLU A 1 80 ? -4.475 -7.223 15.676 1.00 96.00 80 GLU A C 1
ATOM 667 O O . GLU A 1 80 ? -3.721 -7.431 14.727 1.00 96.00 80 GLU A O 1
ATOM 672 N N . LYS A 1 81 ? -4.138 -7.477 16.945 1.00 94.81 81 LYS A N 1
ATOM 673 C CA . LYS A 1 81 ? -2.847 -8.049 17.348 1.00 94.81 81 LYS A CA 1
ATOM 674 C C . LYS A 1 81 ? -2.542 -9.367 16.630 1.00 94.81 81 LYS A C 1
ATOM 676 O O . LYS A 1 81 ? -1.407 -9.588 16.214 1.00 94.81 81 LYS A O 1
ATOM 681 N N . ASP A 1 82 ? -3.553 -10.206 16.432 1.00 94.31 82 ASP A N 1
ATOM 682 C CA . ASP A 1 82 ? -3.421 -11.495 15.742 1.00 94.31 82 ASP A CA 1
ATOM 683 C C . ASP A 1 82 ? -3.479 -11.371 14.204 1.00 94.31 82 ASP A C 1
ATOM 685 O O . ASP A 1 82 ? -3.319 -12.359 13.490 1.00 94.31 82 ASP A O 1
ATOM 689 N N . GLY A 1 83 ? -3.744 -10.177 13.661 1.00 94.38 83 GLY A N 1
ATOM 690 C CA . GLY A 1 83 ? -3.889 -9.943 12.219 1.00 94.38 83 GLY A CA 1
ATOM 691 C C . GLY A 1 83 ? -5.167 -10.522 11.598 1.00 94.38 83 GLY A C 1
ATOM 692 O O . GLY A 1 83 ? -5.252 -10.662 10.380 1.00 94.38 83 GLY A O 1
ATOM 693 N N . SER A 1 84 ? -6.162 -10.865 12.418 1.00 95.88 84 SER A N 1
ATOM 694 C CA . SER A 1 84 ? -7.440 -11.463 12.004 1.00 95.88 84 SER A CA 1
ATOM 695 C C . SER A 1 84 ? -8.619 -10.481 12.003 1.00 95.88 84 SER A C 1
ATOM 697 O O . SER A 1 84 ? -9.740 -10.852 11.644 1.00 95.88 84 SER A O 1
ATOM 699 N N . ILE A 1 85 ? -8.401 -9.223 12.400 1.00 96.56 85 ILE A N 1
ATOM 700 C CA . ILE A 1 85 ? -9.423 -8.177 12.307 1.00 96.56 85 ILE A CA 1
ATOM 701 C C . ILE A 1 85 ? -9.713 -7.835 10.839 1.00 96.56 85 ILE A C 1
ATOM 703 O O . ILE A 1 85 ? -8.817 -7.787 9.998 1.00 96.56 85 ILE A O 1
ATOM 707 N N . SER A 1 86 ? -10.979 -7.567 10.514 1.00 96.88 86 SER A N 1
ATOM 708 C CA . SER A 1 86 ? -11.330 -7.038 9.196 1.00 96.88 86 SER A CA 1
ATOM 709 C C . SER A 1 86 ? -10.979 -5.550 9.101 1.00 96.88 86 SER A C 1
ATOM 711 O O . SER A 1 86 ? -11.151 -4.807 10.068 1.00 96.88 86 SER A O 1
ATOM 713 N N . LEU A 1 87 ? -10.584 -5.082 7.910 1.00 97.19 87 LEU A N 1
ATOM 714 C CA . LEU A 1 87 ? -10.372 -3.646 7.660 1.00 97.19 87 LEU A CA 1
ATOM 715 C C . LEU A 1 87 ? -11.619 -2.812 7.988 1.00 97.19 87 LEU A C 1
ATOM 717 O O . LEU A 1 87 ? -11.496 -1.703 8.491 1.00 97.19 87 LEU A O 1
ATOM 721 N N . LYS A 1 88 ? -12.820 -3.366 7.767 1.00 97.75 88 LYS A N 1
ATOM 722 C CA . LYS A 1 88 ? -14.089 -2.719 8.126 1.00 97.75 88 LYS A CA 1
ATOM 723 C C . LYS A 1 88 ? -14.182 -2.440 9.628 1.00 97.75 88 LYS A C 1
ATOM 725 O O . LYS A 1 88 ? -14.512 -1.326 10.014 1.00 97.75 88 LYS A O 1
ATOM 730 N N . ASN A 1 89 ? -13.906 -3.437 10.469 1.00 97.44 89 ASN A N 1
ATOM 731 C CA . ASN A 1 89 ? -13.991 -3.266 11.921 1.00 97.44 89 ASN A CA 1
ATOM 732 C C . ASN A 1 89 ? -12.869 -2.370 12.447 1.00 97.44 89 ASN A C 1
ATOM 734 O O . ASN A 1 89 ? -13.103 -1.594 13.366 1.00 97.44 89 ASN A O 1
ATOM 738 N N . LEU A 1 90 ? -11.680 -2.459 11.846 1.00 97.38 90 LEU A N 1
ATOM 739 C CA . LEU A 1 90 ? -10.562 -1.582 12.174 1.00 97.38 90 LEU A CA 1
ATOM 740 C C . LEU A 1 90 ? -10.901 -0.112 11.874 1.00 97.38 90 LEU A C 1
ATOM 742 O O . LEU A 1 90 ? -10.692 0.742 12.727 1.00 97.38 90 LEU A O 1
ATOM 746 N N . ALA A 1 91 ? -11.491 0.167 10.706 1.00 98.19 91 ALA A N 1
ATOM 747 C CA . ALA A 1 91 ? -11.930 1.509 10.323 1.00 98.19 91 ALA A CA 1
ATOM 748 C C . ALA A 1 91 ? -13.055 2.033 11.226 1.00 98.19 91 ALA A C 1
ATOM 750 O O . ALA A 1 91 ? -12.980 3.163 11.687 1.00 98.19 91 ALA A O 1
ATOM 751 N N . LEU A 1 92 ? -14.057 1.202 11.540 1.00 97.88 92 LEU A N 1
ATOM 752 C CA . LEU A 1 92 ? -15.136 1.572 12.465 1.00 97.88 92 LEU A CA 1
ATOM 753 C C . LEU A 1 92 ? -14.610 1.926 13.861 1.00 97.88 92 LEU A C 1
ATOM 755 O O . LEU A 1 92 ? -15.066 2.889 14.468 1.00 97.88 92 LEU A O 1
ATOM 759 N N . ALA A 1 93 ? -13.659 1.148 14.381 1.00 97.88 93 ALA A N 1
ATOM 760 C CA . ALA A 1 93 ? -13.070 1.416 15.687 1.00 97.88 93 ALA A CA 1
ATOM 761 C C . ALA A 1 93 ? -12.191 2.678 15.687 1.00 97.88 93 ALA A C 1
ATOM 763 O O . AL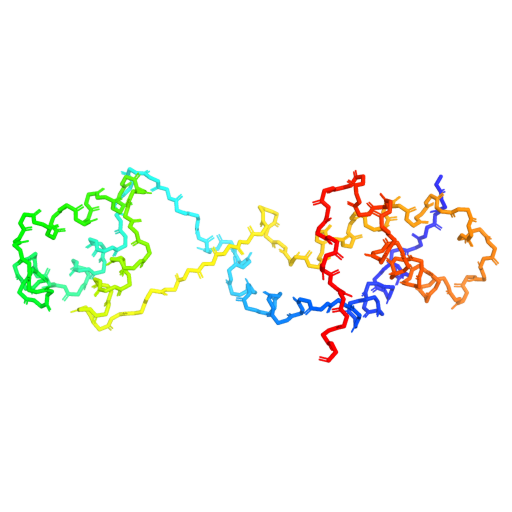A A 1 93 ? -12.196 3.393 16.685 1.00 97.88 93 ALA A O 1
ATOM 764 N N . ALA A 1 94 ? -11.481 2.966 14.589 1.00 98.12 94 ALA A N 1
ATOM 765 C CA . ALA A 1 94 ? -10.758 4.225 14.416 1.00 98.12 94 ALA A CA 1
ATOM 766 C C . ALA A 1 94 ? -11.722 5.425 14.412 1.00 98.12 94 ALA A C 1
ATOM 768 O O . ALA A 1 94 ? -11.531 6.347 15.200 1.00 98.12 94 ALA A O 1
ATOM 769 N N . GLU A 1 95 ? -12.802 5.355 13.630 1.00 98.12 95 GLU A N 1
ATOM 770 C CA . GLU A 1 95 ? -13.823 6.409 13.542 1.00 98.12 95 GLU A CA 1
ATOM 771 C C . GLU A 1 95 ? -14.436 6.724 14.917 1.00 98.12 95 GLU A C 1
ATOM 773 O O . GLU A 1 95 ? -14.594 7.880 15.293 1.00 98.12 95 GLU A O 1
ATOM 778 N N . ALA A 1 96 ? -14.710 5.697 15.730 1.00 97.94 96 ALA A N 1
ATOM 779 C CA . ALA A 1 96 ? -15.233 5.869 17.088 1.00 97.94 96 ALA A CA 1
ATOM 780 C C . ALA A 1 96 ? -14.268 6.597 18.053 1.00 97.94 96 ALA A C 1
ATOM 782 O O . ALA A 1 96 ? -14.695 7.033 19.124 1.00 97.94 96 ALA A O 1
ATOM 783 N N . MET A 1 97 ? -12.986 6.722 17.696 1.00 97.44 97 MET A N 1
ATOM 784 C CA . MET A 1 97 ? -11.972 7.509 18.411 1.00 97.44 97 MET A CA 1
ATOM 785 C C . MET A 1 97 ? -11.699 8.873 17.758 1.00 97.44 97 MET A C 1
ATOM 787 O O . MET A 1 97 ? -10.726 9.517 18.144 1.00 97.44 97 MET A O 1
ATOM 791 N N . ASP A 1 98 ? -12.500 9.292 16.770 1.00 97.31 98 ASP A N 1
ATOM 792 C CA . ASP A 1 98 ? -12.218 10.461 15.917 1.00 97.31 98 ASP A CA 1
ATOM 793 C C . ASP A 1 98 ? -10.848 10.341 15.214 1.00 97.31 98 ASP A C 1
ATOM 795 O O . ASP A 1 98 ? -10.047 11.271 15.142 1.00 97.31 98 ASP A O 1
ATOM 799 N N . CYS A 1 99 ? -10.531 9.123 14.763 1.00 97.69 99 CYS A N 1
ATOM 800 C CA . CYS A 1 99 ? -9.297 8.779 14.065 1.00 97.69 99 CYS A CA 1
ATOM 801 C C . CYS A 1 99 ? -9.599 8.156 12.698 1.00 97.69 99 CYS A C 1
ATOM 803 O O . CYS A 1 99 ? -10.593 7.460 12.514 1.00 97.69 99 CYS A O 1
ATOM 805 N N . GLU A 1 100 ? -8.669 8.295 11.757 1.00 96.62 100 GLU A N 1
ATOM 806 C CA . GLU A 1 100 ? -8.786 7.697 10.425 1.00 96.62 100 GLU A CA 1
ATOM 807 C C . GLU A 1 100 ? -7.914 6.437 10.292 1.00 96.62 100 GLU A C 1
ATOM 809 O O . GLU A 1 100 ? -6.750 6.410 10.704 1.00 96.62 100 GLU A O 1
ATOM 814 N N . LEU A 1 101 ? -8.442 5.385 9.652 1.00 96.75 101 LEU A N 1
ATOM 815 C CA . LEU A 1 101 ? -7.629 4.234 9.251 1.00 96.75 101 LEU A CA 1
ATOM 816 C C . LEU A 1 101 ? -6.880 4.539 7.951 1.00 96.75 101 LEU A C 1
ATOM 818 O O . LEU A 1 101 ? -7.438 4.464 6.856 1.00 96.75 101 LEU A O 1
ATOM 822 N N . VAL A 1 102 ? -5.576 4.767 8.068 1.00 93.88 102 VAL A N 1
ATOM 823 C CA . VAL A 1 102 ? -4.670 4.926 6.927 1.00 93.88 102 VAL A CA 1
ATOM 824 C C . VAL A 1 102 ? -3.886 3.629 6.703 1.00 93.88 102 VAL A C 1
ATOM 826 O O . VAL A 1 102 ? -3.080 3.227 7.541 1.00 93.88 102 VAL A O 1
ATOM 829 N N . TYR A 1 103 ? -4.096 2.962 5.563 1.00 92.81 103 TYR A N 1
ATOM 830 C CA . TYR A 1 103 ? -3.400 1.719 5.202 1.00 92.81 103 TYR A CA 1
ATOM 831 C C . TYR A 1 103 ? -2.902 1.747 3.754 1.00 92.81 103 TYR A C 1
ATOM 833 O O . TYR A 1 103 ? -3.466 2.427 2.900 1.00 92.81 103 TYR A O 1
ATOM 841 N N . ALA A 1 104 ? -1.846 0.984 3.463 1.00 94.12 104 ALA A N 1
ATOM 842 C CA . ALA A 1 104 ? -1.299 0.881 2.115 1.00 94.12 104 ALA A CA 1
ATOM 843 C C . ALA A 1 104 ? -0.630 -0.470 1.858 1.00 94.12 104 ALA A C 1
ATOM 845 O O . ALA A 1 104 ? -0.119 -1.130 2.764 1.00 94.12 104 ALA A O 1
ATOM 846 N N . ILE A 1 105 ? -0.572 -0.841 0.580 1.00 94.56 105 ILE A N 1
ATOM 847 C CA . ILE A 1 105 ? 0.237 -1.952 0.080 1.00 94.56 105 ILE A CA 1
ATOM 848 C C . ILE A 1 105 ? 1.377 -1.352 -0.738 1.00 94.56 105 ILE A C 1
ATOM 850 O O . ILE A 1 105 ? 1.138 -0.597 -1.676 1.00 94.56 105 ILE A O 1
ATOM 854 N N . ARG A 1 106 ? 2.621 -1.714 -0.412 1.00 94.69 106 ARG A N 1
ATOM 855 C CA . ARG A 1 106 ? 3.819 -1.252 -1.129 1.00 94.69 106 ARG A CA 1
ATOM 856 C C . ARG A 1 106 ? 4.700 -2.420 -1.577 1.00 94.69 106 ARG A C 1
ATOM 858 O O . ARG A 1 106 ? 4.714 -3.464 -0.917 1.00 94.69 106 ARG A O 1
ATOM 865 N N . PRO A 1 107 ? 5.512 -2.258 -2.636 1.00 96.06 107 PRO A N 1
ATOM 866 C CA . PRO A 1 107 ? 6.561 -3.217 -2.964 1.00 96.06 107 PRO A CA 1
ATOM 867 C C . PRO A 1 107 ? 7.560 -3.399 -1.814 1.00 96.06 107 PRO A C 1
ATOM 869 O O . PRO A 1 107 ? 7.987 -2.428 -1.193 1.00 96.06 107 PRO A O 1
ATOM 872 N N . LYS A 1 108 ? 8.018 -4.638 -1.580 1.00 93.94 108 LYS A N 1
ATOM 873 C CA . LYS A 1 108 ? 8.989 -4.964 -0.510 1.00 93.94 108 LYS A CA 1
ATOM 874 C C . LYS A 1 108 ? 10.286 -4.148 -0.588 1.00 93.94 108 LYS A C 1
ATOM 876 O O . LYS A 1 108 ? 10.885 -3.854 0.435 1.00 93.94 108 LYS A O 1
ATOM 881 N N . GLN A 1 109 ? 10.694 -3.757 -1.798 1.00 94.25 109 GLN A N 1
ATOM 882 C CA . GLN A 1 109 ? 11.878 -2.924 -2.042 1.00 94.25 109 GLN A CA 1
ATOM 883 C C . GLN A 1 109 ? 11.655 -1.432 -1.740 1.00 94.25 109 GLN A C 1
ATOM 885 O O . GLN A 1 109 ? 12.554 -0.644 -1.999 1.00 94.25 109 GLN A O 1
ATOM 890 N N . ARG A 1 110 ? 10.471 -1.034 -1.249 1.00 94.75 110 ARG A N 1
ATOM 891 C CA . ARG A 1 110 ? 10.106 0.366 -0.976 1.00 94.75 110 ARG A CA 1
ATOM 892 C C . ARG A 1 110 ? 10.306 1.278 -2.194 1.00 94.75 110 ARG A C 1
ATOM 894 O O . ARG A 1 110 ? 10.845 2.372 -2.107 1.00 94.75 110 ARG A O 1
ATOM 901 N N . THR A 1 111 ? 9.869 0.793 -3.351 1.00 95.94 111 THR A N 1
ATOM 902 C CA . THR A 1 111 ? 9.891 1.532 -4.622 1.00 95.94 111 THR A CA 1
ATOM 903 C C . THR A 1 111 ? 8.481 1.632 -5.189 1.00 95.94 111 THR A C 1
ATOM 905 O O . THR A 1 111 ? 7.592 0.906 -4.751 1.00 95.94 111 THR A O 1
ATOM 908 N N . ASN A 1 112 ? 8.289 2.498 -6.180 1.00 96.88 112 ASN A N 1
ATOM 909 C CA . ASN A 1 112 ? 7.040 2.599 -6.928 1.00 96.88 112 ASN A CA 1
ATOM 910 C C . ASN A 1 112 ? 6.681 1.292 -7.654 1.00 96.88 112 ASN A C 1
ATOM 912 O O . ASN A 1 112 ? 7.565 0.517 -8.041 1.00 96.88 112 ASN A O 1
ATOM 916 N N . PHE A 1 113 ? 5.391 1.071 -7.920 1.00 95.81 113 PHE A N 1
ATOM 917 C CA . PHE A 1 113 ? 4.946 -0.056 -8.742 1.00 95.81 113 PHE A CA 1
ATOM 918 C C . PHE A 1 113 ? 5.535 0.041 -10.153 1.00 95.81 113 PHE A C 1
ATOM 920 O O . PHE A 1 113 ? 5.997 -0.963 -10.704 1.00 95.81 113 PHE A O 1
ATOM 927 N N . SER A 1 114 ? 5.601 1.254 -10.716 1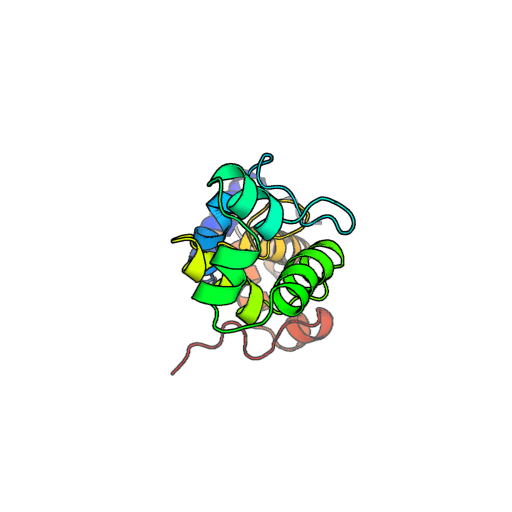.00 95.62 114 SER A N 1
ATOM 928 C CA . SER A 1 114 ? 6.246 1.496 -12.013 1.00 95.62 114 SER A CA 1
ATOM 929 C C . SER A 1 114 ? 7.710 1.062 -12.038 1.00 95.62 114 SER A C 1
ATOM 931 O O . SER A 1 114 ? 8.131 0.451 -13.016 1.00 95.62 114 SER A O 1
ATOM 933 N N . SER A 1 115 ? 8.475 1.296 -10.968 1.00 96.38 115 SER A N 1
ATOM 934 C CA . SER A 1 115 ? 9.883 0.889 -10.874 1.00 96.38 115 SER A CA 1
ATOM 935 C C . SER A 1 115 ? 10.043 -0.631 -10.908 1.00 96.38 115 SER A C 1
ATOM 937 O O . SER A 1 115 ? 10.967 -1.143 -11.543 1.00 96.38 115 SER A O 1
ATOM 939 N N . VAL A 1 116 ? 9.128 -1.372 -10.274 1.00 95.94 116 VAL A N 1
ATOM 940 C CA . VAL A 1 116 ? 9.112 -2.843 -10.325 1.00 95.94 116 VAL A CA 1
ATOM 941 C C . VAL A 1 116 ? 8.868 -3.329 -11.756 1.00 95.94 116 VAL A C 1
ATOM 943 O O . VAL A 1 116 ? 9.619 -4.163 -12.269 1.00 95.94 116 VAL A O 1
ATOM 946 N N . ILE A 1 117 ? 7.857 -2.775 -12.429 1.00 95.19 117 ILE A N 1
ATOM 947 C CA . ILE A 1 117 ? 7.520 -3.129 -13.814 1.00 95.19 117 ILE A CA 1
ATOM 948 C C . ILE A 1 117 ? 8.637 -2.724 -14.780 1.00 95.19 117 ILE A C 1
ATOM 950 O O . ILE A 1 117 ? 9.011 -3.507 -15.655 1.00 95.19 117 ILE A O 1
ATOM 954 N N . TRP A 1 118 ? 9.216 -1.539 -14.601 1.00 96.38 118 TRP A N 1
ATOM 955 C CA . TRP A 1 118 ? 10.299 -1.032 -15.432 1.00 96.38 118 TRP A CA 1
ATOM 956 C C . TRP A 1 118 ? 11.520 -1.938 -15.387 1.00 96.38 118 TRP A C 1
ATOM 958 O O . TRP A 1 118 ? 12.030 -2.310 -16.442 1.00 96.38 118 TRP A O 1
ATOM 968 N N . LYS A 1 119 ? 11.938 -2.382 -14.192 1.00 95.69 119 LYS A N 1
ATOM 969 C CA . LYS A 1 119 ? 13.023 -3.363 -14.055 1.00 95.69 119 LYS A CA 1
ATOM 970 C C . LYS A 1 119 ? 12.732 -4.592 -14.917 1.00 95.69 119 LYS A C 1
ATOM 972 O O . LYS A 1 119 ? 13.582 -4.992 -15.706 1.00 95.69 119 LYS A O 1
ATOM 977 N N . ILE A 1 120 ? 11.528 -5.158 -14.842 1.00 95.25 120 ILE A N 1
ATOM 978 C CA . ILE A 1 120 ? 11.148 -6.335 -15.640 1.00 95.25 120 ILE A CA 1
ATOM 979 C C . ILE A 1 120 ? 11.215 -6.047 -17.150 1.00 95.25 120 ILE A C 1
ATOM 981 O O . ILE A 1 120 ? 11.756 -6.855 -17.911 1.00 95.25 120 ILE A O 1
ATOM 985 N N . LEU A 1 121 ? 10.686 -4.901 -17.587 1.00 95.25 121 LEU A N 1
ATOM 986 C CA . LEU A 1 121 ? 10.670 -4.505 -18.995 1.00 95.25 121 LEU A CA 1
ATOM 987 C C . LEU A 1 121 ? 12.081 -4.278 -19.533 1.00 95.25 121 LEU A C 1
ATOM 989 O O . LEU A 1 121 ? 12.418 -4.845 -20.567 1.00 95.25 121 LEU A O 1
ATOM 993 N N . VAL A 1 122 ? 12.930 -3.531 -18.826 1.00 94.00 122 VAL A N 1
ATOM 994 C CA . VAL A 1 122 ? 14.310 -3.246 -19.249 1.00 94.00 122 VAL A CA 1
ATOM 995 C C . VAL A 1 122 ? 15.090 -4.531 -19.478 1.00 94.00 122 VAL A C 1
ATOM 997 O O . VAL A 1 122 ? 15.717 -4.677 -20.525 1.00 94.00 122 VAL A O 1
ATOM 1000 N N . HIS A 1 123 ? 14.978 -5.508 -18.572 1.00 93.38 123 HIS A N 1
ATOM 1001 C CA . HIS A 1 123 ? 15.623 -6.811 -18.750 1.00 93.38 123 HIS A CA 1
ATOM 1002 C C . HIS A 1 123 ? 15.194 -7.499 -20.060 1.00 93.38 123 HIS A C 1
ATOM 1004 O O . HIS A 1 123 ? 16.016 -8.143 -20.714 1.00 93.38 123 HIS A O 1
ATOM 1010 N N . ALA A 1 124 ? 13.934 -7.376 -20.475 1.00 93.62 124 ALA A N 1
ATOM 1011 C CA . ALA A 1 124 ? 13.480 -7.916 -21.755 1.00 93.62 124 ALA A CA 1
ATOM 1012 C C . ALA A 1 124 ? 13.946 -7.061 -22.948 1.00 93.62 124 ALA A C 1
ATOM 1014 O O . ALA A 1 124 ? 14.404 -7.600 -23.955 1.00 93.62 124 ALA A O 1
ATOM 1015 N N . VAL A 1 125 ? 13.889 -5.732 -22.824 1.00 93.31 125 VAL A N 1
ATOM 1016 C CA . VAL A 1 125 ? 14.233 -4.784 -23.893 1.00 93.31 125 VAL A CA 1
ATOM 1017 C C . VAL A 1 125 ? 15.709 -4.874 -24.284 1.00 93.31 125 VAL A C 1
ATOM 1019 O O . VAL A 1 125 ? 16.007 -4.942 -25.473 1.00 93.31 125 VAL A O 1
ATOM 1022 N N . VAL A 1 126 ? 16.641 -4.955 -23.326 1.00 89.62 126 VAL A N 1
ATOM 1023 C CA . VAL A 1 126 ? 18.095 -5.028 -23.618 1.00 89.62 126 VAL A CA 1
ATOM 1024 C C . VAL A 1 126 ? 18.521 -6.315 -24.339 1.00 89.62 126 VAL A C 1
ATOM 1026 O O . VAL A 1 126 ? 19.644 -6.419 -24.844 1.00 89.62 126 VAL A O 1
ATOM 1029 N N . ARG A 1 127 ? 17.629 -7.313 -24.382 1.00 90.25 127 ARG A N 1
ATOM 1030 C CA . ARG A 1 127 ? 17.789 -8.579 -25.114 1.00 90.25 127 ARG A CA 1
ATOM 1031 C C . ARG A 1 127 ? 16.983 -8.609 -26.416 1.00 90.25 127 ARG A C 1
ATOM 1033 O O . ARG A 1 127 ? 17.129 -9.552 -27.187 1.00 90.25 127 ARG A O 1
ATOM 1040 N N . HIS A 1 128 ? 16.159 -7.596 -26.672 1.00 89.38 128 HIS A N 1
ATOM 1041 C CA . HIS A 1 128 ? 15.273 -7.559 -27.826 1.00 89.38 128 HIS A CA 1
ATOM 1042 C C . HIS A 1 128 ? 16.072 -7.333 -29.125 1.00 89.38 128 HIS A C 1
ATOM 1044 O O . HIS A 1 128 ? 16.827 -6.358 -29.201 1.00 89.38 128 HIS A O 1
ATOM 1050 N N . PRO A 1 129 ? 15.895 -8.164 -30.174 1.00 86.69 129 PRO A N 1
ATOM 1051 C CA . PRO A 1 129 ? 16.675 -8.067 -31.413 1.00 86.69 129 PRO A CA 1
ATOM 1052 C C . PRO A 1 129 ? 16.621 -6.682 -32.068 1.00 86.69 129 PRO A C 1
ATOM 1054 O O . PRO A 1 129 ? 17.654 -6.135 -32.451 1.00 86.69 129 PRO A O 1
ATOM 1057 N N . SER A 1 130 ? 15.432 -6.070 -32.108 1.00 83.69 130 SER A N 1
ATOM 1058 C CA . SER A 1 130 ? 15.219 -4.754 -32.725 1.00 83.69 130 SER A CA 1
ATOM 1059 C C . SER A 1 130 ? 15.984 -3.613 -32.058 1.00 83.69 130 SER A C 1
ATOM 1061 O O . SER A 1 130 ? 16.102 -2.559 -32.658 1.00 83.69 130 SER A O 1
ATOM 1063 N N . LEU A 1 131 ? 16.513 -3.776 -30.840 1.00 83.81 131 LEU A N 1
ATOM 1064 C CA . LEU A 1 131 ? 17.280 -2.709 -30.194 1.00 83.81 131 LEU A CA 1
ATOM 1065 C C . LEU A 1 131 ? 18.659 -2.495 -30.859 1.00 83.81 131 LEU A C 1
ATOM 1067 O O . LEU A 1 131 ? 19.229 -1.412 -30.739 1.00 83.81 131 LEU A O 1
ATOM 1071 N N . ARG A 1 132 ? 19.182 -3.492 -31.597 1.00 76.94 132 ARG A N 1
ATOM 1072 C CA . ARG A 1 132 ? 20.484 -3.404 -32.291 1.00 76.94 132 ARG A CA 1
ATOM 1073 C C . ARG A 1 132 ? 20.495 -2.401 -33.443 1.00 76.94 132 ARG A C 1
ATOM 1075 O O . ARG A 1 132 ? 21.542 -1.837 -33.727 1.00 76.94 132 ARG A O 1
ATOM 1082 N N . SER A 1 133 ? 19.352 -2.189 -34.093 1.00 71.44 133 SER A N 1
ATOM 1083 C CA . SER A 1 133 ? 19.235 -1.372 -35.305 1.00 71.44 133 SER A CA 1
ATOM 1084 C C . SER A 1 133 ? 19.003 0.119 -35.038 1.00 71.44 133 SER A C 1
ATOM 1086 O O . SER A 1 133 ? 18.861 0.881 -35.988 1.00 71.44 133 SER A O 1
ATOM 1088 N N . TYR A 1 134 ? 18.923 0.551 -33.774 1.00 73.38 134 TYR A N 1
ATOM 1089 C CA . TYR A 1 134 ? 18.617 1.943 -33.434 1.00 73.38 134 TYR A CA 1
ATOM 1090 C C . TYR A 1 134 ? 19.868 2.790 -33.180 1.00 73.38 134 TYR A C 1
ATOM 1092 O O . TYR A 1 134 ? 20.765 2.397 -32.427 1.00 73.38 134 TYR A O 1
ATOM 1100 N N . ASP A 1 135 ? 19.853 3.994 -33.760 1.00 72.19 135 ASP A N 1
ATOM 1101 C CA . ASP A 1 135 ? 20.829 5.063 -33.543 1.00 72.19 135 ASP A CA 1
ATOM 1102 C C . ASP A 1 135 ? 20.948 5.429 -32.051 1.00 72.19 135 ASP A C 1
ATOM 1104 O O . ASP A 1 135 ? 19.955 5.471 -31.313 1.00 72.19 135 ASP A O 1
ATOM 1108 N N . LYS A 1 136 ? 22.177 5.736 -31.616 1.00 74.94 136 LYS A N 1
ATOM 1109 C CA . LYS A 1 136 ? 22.503 6.178 -30.255 1.00 74.94 136 LYS A CA 1
ATOM 1110 C C . LYS A 1 136 ? 21.657 7.387 -29.843 1.00 74.94 136 LYS A C 1
ATOM 1112 O O . LYS A 1 136 ? 21.152 7.403 -28.725 1.00 74.94 136 LYS A O 1
ATOM 1117 N N . ASN A 1 137 ? 21.401 8.334 -30.751 1.00 78.94 137 ASN A N 1
ATOM 1118 C CA . ASN A 1 137 ? 20.635 9.553 -30.439 1.00 78.94 137 ASN A CA 1
ATOM 1119 C C . ASN A 1 137 ? 19.151 9.290 -30.121 1.00 78.94 137 ASN A C 1
ATOM 1121 O O . ASN A 1 137 ? 18.494 10.094 -29.460 1.00 78.94 137 ASN A O 1
ATOM 1125 N N . HIS A 1 138 ? 18.613 8.148 -30.560 1.00 84.62 138 HIS A N 1
ATOM 1126 C CA . HIS A 1 138 ? 17.206 7.773 -30.393 1.00 84.62 138 HIS A CA 1
ATOM 1127 C C . HIS A 1 138 ? 17.017 6.575 -29.457 1.00 84.62 138 HIS A C 1
ATOM 1129 O O . HIS A 1 138 ? 15.912 6.025 -29.348 1.00 84.62 138 HIS A O 1
ATOM 1135 N N . ARG A 1 139 ? 18.077 6.167 -28.754 1.00 88.06 139 ARG A N 1
ATOM 1136 C CA . ARG A 1 139 ? 18.095 4.948 -27.945 1.00 88.06 139 ARG A CA 1
ATOM 1137 C C . ARG A 1 139 ? 17.051 4.971 -26.831 1.00 88.06 139 ARG A C 1
ATOM 1139 O O . ARG A 1 139 ? 16.265 4.031 -26.743 1.00 88.06 139 ARG A O 1
ATOM 1146 N N . ALA A 1 140 ? 16.941 6.065 -26.076 1.00 91.81 140 ALA A N 1
ATOM 1147 C CA . ALA A 1 140 ? 15.940 6.201 -25.013 1.00 91.81 140 ALA A CA 1
ATOM 1148 C C . ALA A 1 140 ? 14.490 6.050 -25.523 1.00 91.81 140 ALA A C 1
ATOM 1150 O O . ALA A 1 140 ? 13.701 5.278 -24.974 1.00 91.81 140 ALA A O 1
ATOM 1151 N N . LYS A 1 141 ? 14.144 6.731 -26.628 1.00 92.25 141 LYS A N 1
ATOM 1152 C CA . LYS A 1 141 ? 12.815 6.624 -27.265 1.00 92.25 141 LYS A CA 1
ATOM 1153 C C . LYS A 1 141 ? 12.533 5.195 -27.732 1.00 92.25 141 LYS A C 1
ATOM 1155 O O . LYS A 1 141 ? 11.424 4.695 -27.560 1.00 92.25 141 LYS A O 1
ATOM 1160 N N . SER A 1 142 ? 13.544 4.529 -28.282 1.00 91.62 142 SER A N 1
ATOM 1161 C CA . SER A 1 142 ? 13.439 3.156 -28.782 1.00 91.62 142 SER A CA 1
ATOM 1162 C C . SER A 1 142 ? 13.210 2.157 -27.648 1.00 91.62 142 SER A C 1
ATOM 1164 O O . SER A 1 142 ? 12.310 1.324 -27.736 1.00 91.62 142 SER A O 1
ATOM 1166 N N . VAL A 1 143 ? 13.956 2.285 -26.545 1.00 94.19 143 VAL A N 1
ATOM 1167 C CA . VAL A 1 143 ? 13.766 1.468 -25.336 1.00 94.19 143 VAL A CA 1
ATOM 1168 C C . VAL A 1 143 ? 12.347 1.643 -24.794 1.00 94.19 143 VAL A C 1
ATOM 1170 O O . VAL A 1 143 ? 11.653 0.650 -24.574 1.00 94.19 143 VAL A O 1
ATOM 1173 N N . ALA A 1 144 ? 11.878 2.885 -24.652 1.00 94.81 144 ALA A N 1
ATOM 1174 C CA . ALA A 1 144 ? 10.527 3.174 -24.175 1.00 94.81 144 ALA A CA 1
ATOM 1175 C C . ALA A 1 144 ? 9.437 2.610 -25.107 1.00 94.81 144 ALA A C 1
ATOM 1177 O O . ALA A 1 144 ? 8.441 2.047 -24.642 1.00 94.81 144 ALA A O 1
ATOM 1178 N N . ALA A 1 145 ? 9.631 2.709 -26.426 1.00 93.38 145 ALA A N 1
ATOM 1179 C CA . ALA A 1 145 ? 8.700 2.175 -27.415 1.00 93.38 145 ALA A CA 1
ATOM 1180 C C . ALA A 1 145 ? 8.614 0.642 -27.356 1.00 93.38 145 ALA A C 1
ATOM 1182 O O . ALA A 1 145 ? 7.511 0.090 -27.345 1.00 93.38 145 ALA A O 1
ATOM 1183 N N . ILE A 1 146 ? 9.753 -0.055 -27.266 1.00 94.12 146 ILE A N 1
ATOM 1184 C CA . ILE A 1 146 ? 9.783 -1.518 -27.120 1.00 94.12 146 ILE A CA 1
ATOM 1185 C C . ILE A 1 146 ? 9.148 -1.923 -25.785 1.00 94.12 146 ILE A C 1
ATOM 1187 O O . ILE A 1 146 ? 8.294 -2.806 -25.772 1.00 94.12 146 ILE A O 1
ATOM 1191 N N . ALA A 1 147 ? 9.485 -1.249 -24.681 1.00 95.19 147 ALA A N 1
ATOM 1192 C CA . ALA A 1 147 ? 8.888 -1.500 -23.367 1.00 95.19 147 ALA A CA 1
ATOM 1193 C C . ALA A 1 147 ? 7.356 -1.362 -23.400 1.00 95.19 147 ALA A C 1
ATOM 1195 O O . ALA A 1 147 ? 6.635 -2.222 -22.894 1.00 95.19 147 ALA A O 1
ATOM 1196 N N . THR A 1 148 ? 6.848 -0.323 -24.068 1.00 93.62 148 THR A N 1
ATOM 1197 C CA . THR A 1 148 ? 5.406 -0.096 -24.244 1.00 93.62 148 THR A CA 1
ATOM 1198 C C . THR A 1 148 ? 4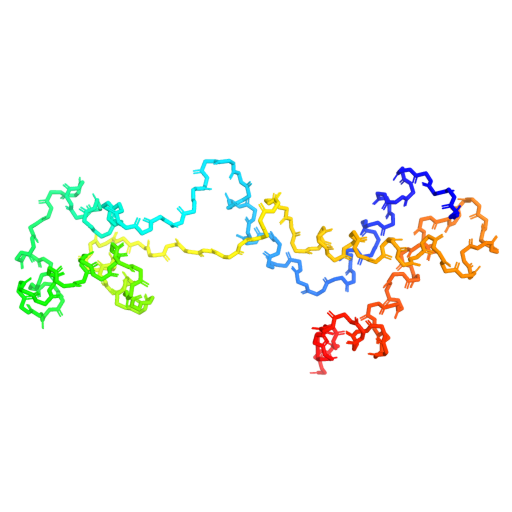.749 -1.208 -25.064 1.00 93.62 148 THR A C 1
ATOM 1200 O O . THR A 1 148 ? 3.661 -1.665 -24.714 1.00 93.62 148 THR A O 1
ATOM 1203 N N . LYS A 1 149 ? 5.402 -1.675 -26.138 1.00 92.94 149 LYS A N 1
ATOM 1204 C CA . LYS A 1 149 ? 4.916 -2.800 -26.954 1.00 92.94 149 LYS A CA 1
ATOM 1205 C C . LYS A 1 149 ? 4.896 -4.108 -26.160 1.00 92.94 149 LYS A C 1
ATOM 1207 O O . LYS A 1 149 ? 3.883 -4.799 -26.172 1.00 92.94 149 LYS A O 1
ATOM 1212 N N . LEU A 1 150 ? 5.969 -4.418 -25.429 1.00 93.12 150 LEU A N 1
ATOM 1213 C CA . LEU A 1 150 ? 6.059 -5.610 -24.577 1.00 93.12 150 LEU A CA 1
ATOM 1214 C C . LEU A 1 150 ? 4.987 -5.609 -23.487 1.00 93.12 150 LEU A C 1
ATOM 1216 O O . LEU A 1 150 ? 4.324 -6.618 -23.279 1.00 93.12 150 LEU A O 1
ATOM 1220 N N . MET A 1 151 ? 4.751 -4.461 -22.849 1.00 90.81 151 MET A N 1
ATOM 1221 C CA . MET A 1 151 ? 3.712 -4.310 -21.831 1.00 90.81 151 MET A CA 1
ATOM 1222 C C . MET A 1 151 ? 2.302 -4.600 -22.363 1.00 90.81 151 MET A C 1
ATOM 1224 O O . MET A 1 151 ? 1.436 -4.993 -21.587 1.00 90.81 151 MET A O 1
ATOM 1228 N N . LYS A 1 152 ? 2.061 -4.415 -23.666 1.00 90.06 152 LYS A N 1
ATOM 1229 C CA . LYS A 1 152 ? 0.778 -4.698 -24.329 1.00 90.06 152 LYS A CA 1
ATOM 1230 C C . LYS A 1 152 ? 0.720 -6.082 -24.982 1.00 90.06 152 LYS A C 1
ATOM 1232 O O . LYS A 1 152 ? -0.363 -6.507 -25.367 1.00 90.06 152 LYS A O 1
ATOM 1237 N N . ASN A 1 153 ? 1.846 -6.781 -25.109 1.00 92.69 153 ASN A N 1
ATOM 1238 C CA . ASN A 1 153 ? 1.924 -8.070 -25.789 1.00 92.69 153 ASN A CA 1
ATOM 1239 C C . ASN A 1 153 ? 1.288 -9.193 -24.928 1.00 92.69 153 ASN A C 1
ATOM 1241 O O . ASN A 1 153 ? 1.742 -9.405 -23.800 1.00 92.69 153 ASN A O 1
ATOM 1245 N N . PRO A 1 154 ? 0.275 -9.931 -25.431 1.00 93.31 154 PRO A N 1
ATOM 1246 C CA . PRO A 1 154 ? -0.432 -10.954 -24.651 1.00 93.31 154 PRO A CA 1
ATOM 1247 C C . PRO A 1 154 ? 0.450 -12.111 -24.171 1.00 93.31 154 PRO A C 1
ATOM 1249 O O . PRO A 1 154 ? 0.345 -12.509 -23.010 1.00 93.31 154 PRO A O 1
ATOM 1252 N N . GLU A 1 155 ? 1.351 -12.608 -25.025 1.00 93.69 155 GLU A N 1
ATOM 1253 C CA . GLU A 1 155 ? 2.282 -13.696 -24.691 1.00 93.69 155 GLU A CA 1
ATOM 1254 C C . GLU A 1 155 ? 3.291 -13.256 -23.628 1.00 93.69 155 GLU A C 1
ATOM 1256 O O . GLU A 1 155 ? 3.530 -13.960 -22.647 1.00 93.69 155 GLU A O 1
ATOM 1261 N N . PHE A 1 156 ? 3.830 -12.039 -23.752 1.00 93.50 156 PHE A N 1
ATOM 1262 C CA . PHE A 1 156 ? 4.721 -11.470 -22.742 1.00 93.50 156 PHE A CA 1
ATOM 1263 C C . PHE A 1 156 ? 4.024 -11.326 -21.384 1.00 93.50 156 PHE A C 1
ATOM 1265 O O . PHE A 1 156 ? 4.614 -11.655 -20.353 1.00 93.50 156 PHE A O 1
ATOM 1272 N N . LYS A 1 157 ? 2.764 -10.869 -21.380 1.00 92.94 157 LYS A N 1
ATOM 1273 C CA . LYS A 1 157 ? 1.941 -10.784 -20.169 1.00 92.94 157 LYS A CA 1
ATOM 1274 C C . LYS A 1 157 ? 1.680 -12.166 -19.566 1.00 92.94 157 LYS A C 1
ATOM 1276 O O . LYS A 1 157 ? 1.876 -12.346 -18.365 1.00 92.94 157 LYS A O 1
ATOM 1281 N N . LYS A 1 158 ? 1.281 -13.140 -20.391 1.00 93.00 158 LYS A N 1
ATOM 1282 C CA . LYS A 1 158 ? 0.973 -14.518 -19.979 1.00 93.00 158 LYS A CA 1
ATOM 1283 C C . LYS A 1 158 ? 2.178 -15.176 -19.313 1.00 93.00 158 LYS A C 1
ATOM 1285 O O . LYS A 1 158 ? 2.061 -15.651 -18.190 1.00 93.00 158 LYS A O 1
ATOM 1290 N N . ASN A 1 159 ? 3.352 -15.080 -19.935 1.00 93.75 159 ASN A N 1
ATOM 1291 C CA . ASN A 1 159 ? 4.606 -15.635 -19.413 1.00 93.75 159 ASN A CA 1
ATOM 1292 C C . ASN A 1 159 ? 5.063 -15.010 -18.082 1.00 93.75 159 ASN A C 1
ATOM 1294 O O . ASN A 1 159 ? 6.010 -15.494 -17.466 1.00 93.75 159 ASN A O 1
ATOM 1298 N N . ARG A 1 160 ? 4.425 -13.921 -17.636 1.00 91.69 160 ARG A N 1
ATOM 1299 C CA . ARG A 1 160 ? 4.734 -13.225 -16.379 1.00 91.69 160 ARG A CA 1
ATOM 1300 C C . ARG A 1 160 ? 3.554 -13.143 -15.414 1.00 91.69 160 ARG A C 1
ATOM 1302 O O . ARG A 1 160 ? 3.654 -12.419 -14.426 1.00 91.69 160 ARG A O 1
ATOM 1309 N N . ASN A 1 161 ? 2.455 -13.850 -15.687 1.00 92.62 161 ASN A N 1
ATOM 1310 C CA . ASN A 1 161 ? 1.217 -13.781 -14.903 1.00 92.62 161 ASN A CA 1
ATOM 1311 C C . ASN A 1 161 ? 0.660 -12.350 -14.770 1.00 92.62 161 ASN A C 1
ATOM 1313 O O . ASN A 1 161 ? 0.070 -11.986 -13.755 1.00 92.62 161 ASN A O 1
ATOM 1317 N N . TRP A 1 162 ? 0.870 -11.505 -15.782 1.00 92.88 162 TRP A N 1
ATOM 1318 C CA . TRP A 1 162 ? 0.309 -10.156 -15.801 1.00 92.88 162 TRP A CA 1
ATOM 1319 C C . TRP A 1 162 ? -1.147 -10.187 -16.257 1.00 92.88 162 TRP A C 1
ATOM 1321 O O . TRP A 1 162 ? -1.514 -10.925 -17.174 1.00 92.88 162 TRP A O 1
ATOM 1331 N N . SER A 1 163 ? -1.972 -9.324 -15.660 1.00 89.44 163 SER A N 1
ATOM 1332 C CA . SER A 1 163 ? -3.367 -9.169 -16.070 1.00 89.44 163 SER A CA 1
ATOM 1333 C C . SER A 1 163 ? -3.471 -8.765 -17.544 1.00 89.44 163 SER A C 1
ATOM 1335 O O . SER A 1 163 ? -2.873 -7.783 -18.000 1.00 89.44 163 SER A O 1
ATOM 1337 N N . GLN A 1 164 ? -4.295 -9.500 -18.290 1.00 87.06 164 GLN A N 1
ATOM 1338 C CA . GLN A 1 164 ? -4.578 -9.187 -19.691 1.00 87.06 164 GLN A CA 1
ATOM 1339 C C . GLN A 1 164 ? -5.368 -7.880 -19.829 1.00 87.06 164 GLN A C 1
ATOM 1341 O O . GLN A 1 164 ? -5.139 -7.128 -20.777 1.00 87.06 164 GLN A O 1
ATOM 1346 N N . ARG A 1 165 ? -6.195 -7.564 -18.823 1.00 82.94 165 ARG A N 1
ATOM 1347 C CA . ARG A 1 165 ? -7.010 -6.343 -18.746 1.00 82.94 165 ARG A CA 1
ATOM 1348 C C . ARG A 1 165 ? -6.209 -5.100 -18.347 1.00 82.94 165 ARG A C 1
ATOM 1350 O O . ARG A 1 165 ? -6.602 -3.985 -18.667 1.00 82.94 165 ARG A O 1
ATOM 1357 N N . ALA A 1 166 ? -5.061 -5.267 -17.685 1.00 74.06 166 ALA A N 1
ATOM 1358 C CA . ALA A 1 166 ? -4.228 -4.134 -17.289 1.00 74.06 166 ALA A CA 1
ATOM 1359 C C . ALA A 1 166 ? -3.719 -3.352 -18.515 1.00 74.06 166 ALA A C 1
ATOM 1361 O O . ALA A 1 166 ? -3.228 -3.941 -19.486 1.00 74.06 166 ALA A O 1
ATOM 1362 N N . ASN A 1 167 ? -3.793 -2.020 -18.443 1.00 64.44 167 ASN A N 1
ATOM 1363 C CA . ASN A 1 167 ? -3.417 -1.085 -19.511 1.00 64.44 167 ASN A 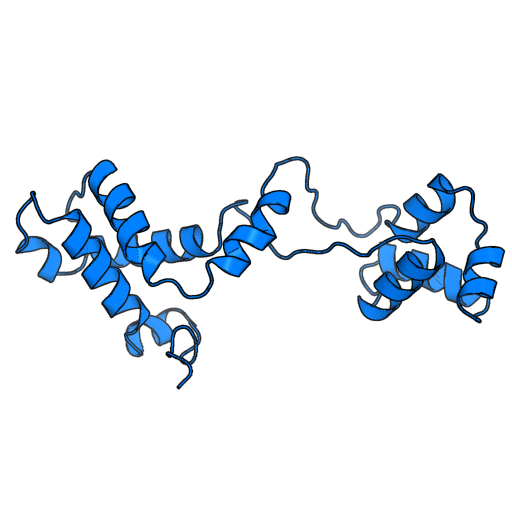CA 1
ATOM 1364 C C . ASN A 1 167 ? -4.232 -1.198 -20.818 1.00 64.44 167 ASN A C 1
ATOM 1366 O O . ASN A 1 167 ? -3.767 -0.735 -21.865 1.00 64.44 167 ASN A O 1
ATOM 1370 N N . GLN A 1 168 ? -5.433 -1.786 -20.782 1.00 63.25 168 GLN A N 1
ATOM 1371 C CA . GLN A 1 168 ? -6.447 -1.515 -21.804 1.00 63.25 168 GLN A CA 1
ATOM 1372 C C . GLN A 1 168 ? -6.916 -0.065 -21.607 1.00 63.25 168 GLN A C 1
ATOM 1374 O O . GLN A 1 168 ? -7.074 0.374 -20.466 1.00 63.25 168 GLN A O 1
ATOM 1379 N N . LYS A 1 169 ? -7.044 0.719 -22.687 1.00 51.16 169 LYS A N 1
ATOM 1380 C CA . LYS A 1 169 ? -7.772 1.989 -22.580 1.00 51.16 169 LYS A CA 1
ATOM 1381 C C . LYS A 1 169 ? -9.207 1.600 -22.241 1.00 51.16 169 LYS A C 1
ATOM 1383 O O . LYS A 1 169 ? -9.780 0.803 -22.974 1.00 51.16 169 LYS A O 1
ATOM 1388 N N . THR A 1 170 ? -9.730 2.094 -21.127 1.00 40.66 170 THR A N 1
ATOM 1389 C CA . THR A 1 170 ? -11.174 2.121 -20.913 1.00 40.66 170 THR A CA 1
ATOM 1390 C C . THR A 1 170 ? -11.748 2.918 -22.084 1.00 40.66 170 THR A C 1
ATOM 1392 O O . THR A 1 170 ? -11.290 4.041 -22.314 1.00 40.66 170 THR A O 1
ATOM 1395 N N . GLU A 1 171 ? -12.586 2.276 -22.895 1.00 34.09 171 GLU A N 1
ATOM 1396 C CA . GLU A 1 171 ? -13.376 2.952 -23.932 1.00 34.09 171 GLU A CA 1
ATOM 1397 C C . GLU A 1 171 ? -14.352 3.945 -23.300 1.00 34.09 171 GLU A C 1
ATOM 1399 O O . GLU A 1 171 ? -14.817 3.669 -22.167 1.00 34.09 171 GLU A O 1
#

Secondary structure (DSSP, 8-state):
-----HHHHHHHHHHHHTT-TTHHHHHHHGGGGSTTSPPP-TTSPPHHHHHHHHTT--HHHHHHHTTS-HHHHHHHHHHHHTT-S-HHHHHHHHHTTT---------TTS--HHHHHHHHHHHHHTT-GGGGGS-GGGHHHHHHHHHHHHHH-HHHHHTTT--SSTTPPP-